Protein AF-A0A7J4J530-F1 (afdb_monomer_lite)

Secondary structure (DSSP, 8-state):
-HHHHHHHHHHHHHHHHHHTT---EEEEEEEEEEE--HHHHHHHHHTHHHHHHTT-EEEEEETTEEEEEEEEGGGTTS-HHHHHHHHHHHHHT-SS-GGGGHHHHHHHHHHHHSPPTT----HHHHHHHHHHHHTSSSTTB-TTS-BS-----HHHHHHHTT--

Structure (mmCIF, N/CA/C/O backbone):
data_AF-A0A7J4J530-F1
#
_entry.id   AF-A0A7J4J530-F1
#
loop_
_atom_site.group_PDB
_atom_site.id
_atom_site.type_symbol
_atom_site.label_atom_id
_atom_site.label_alt_id
_atom_site.label_comp_id
_atom_site.label_asym_id
_atom_site.label_entity_id
_atom_site.label_seq_id
_atom_site.pdbx_PDB_ins_code
_atom_site.Cartn_x
_atom_site.Cartn_y
_atom_site.Cartn_z
_atom_site.occupancy
_atom_site.B_iso_or_equiv
_atom_site.auth_seq_id
_atom_site.auth_comp_id
_atom_site.auth_asym_id
_atom_site.auth_atom_id
_atom_site.pdbx_PDB_model_num
ATOM 1 N N . ASP A 1 1 ? -14.102 6.256 10.768 1.00 94.00 1 ASP A N 1
ATOM 2 C CA . ASP A 1 1 ? -13.909 6.380 9.315 1.00 94.00 1 ASP A CA 1
ATOM 3 C C . ASP A 1 1 ? -13.431 5.025 8.814 1.00 94.00 1 ASP A C 1
ATOM 5 O O . ASP A 1 1 ? -12.362 4.588 9.223 1.00 94.00 1 ASP A O 1
ATOM 9 N N . GLN A 1 2 ? -14.253 4.319 8.029 1.00 94.69 2 GLN A N 1
ATOM 10 C CA . GLN A 1 2 ? -13.937 2.951 7.593 1.00 94.69 2 GLN A CA 1
ATOM 11 C C . GLN A 1 2 ? -12.707 2.895 6.680 1.00 94.69 2 GLN A C 1
ATOM 13 O O . GLN A 1 2 ? -11.919 1.958 6.772 1.00 94.69 2 GLN A O 1
ATOM 18 N N . HIS A 1 3 ? -12.526 3.914 5.837 1.00 95.56 3 HIS A N 1
ATOM 19 C CA . HIS A 1 3 ? -11.409 3.989 4.910 1.00 95.56 3 HIS A CA 1
ATOM 20 C C . HIS A 1 3 ? -10.121 4.247 5.687 1.00 95.56 3 HIS A C 1
ATOM 22 O O . HIS A 1 3 ? -9.192 3.456 5.592 1.00 95.56 3 HIS A O 1
ATOM 28 N N . ALA A 1 4 ? -10.094 5.276 6.540 1.00 96.25 4 ALA A N 1
ATOM 29 C CA . ALA A 1 4 ? -8.918 5.603 7.349 1.00 96.25 4 ALA A CA 1
ATOM 30 C C . ALA A 1 4 ? -8.520 4.459 8.305 1.00 96.25 4 ALA A C 1
ATOM 32 O O . ALA A 1 4 ? -7.332 4.197 8.499 1.00 96.25 4 ALA A O 1
ATOM 33 N N . ALA A 1 5 ? -9.505 3.764 8.888 1.00 96.69 5 ALA A N 1
ATOM 34 C CA . ALA A 1 5 ? -9.284 2.583 9.721 1.00 96.69 5 ALA A CA 1
ATOM 35 C C . ALA A 1 5 ? -8.631 1.439 8.933 1.00 96.69 5 ALA A C 1
ATOM 37 O O . ALA A 1 5 ? -7.598 0.913 9.346 1.00 96.69 5 ALA A O 1
ATOM 38 N N . HIS A 1 6 ? -9.205 1.080 7.783 1.00 96.50 6 HIS A N 1
ATOM 39 C CA . HIS A 1 6 ? -8.674 -0.003 6.961 1.00 96.50 6 HIS A CA 1
ATOM 40 C C . HIS A 1 6 ? -7.299 0.354 6.377 1.00 96.50 6 HIS A C 1
ATOM 42 O O . HIS A 1 6 ? -6.387 -0.465 6.389 1.00 96.50 6 HIS A O 1
ATOM 48 N N . GLU A 1 7 ? -7.101 1.606 5.972 1.00 96.06 7 GLU A N 1
ATOM 49 C CA . GLU A 1 7 ? -5.817 2.134 5.512 1.00 96.06 7 GLU A CA 1
ATOM 50 C C . GLU A 1 7 ? -4.708 1.950 6.565 1.00 96.06 7 GLU A C 1
ATOM 52 O O . GLU A 1 7 ? -3.624 1.466 6.242 1.00 96.06 7 GLU A O 1
ATOM 57 N N . ARG A 1 8 ? -4.977 2.264 7.842 1.00 97.50 8 ARG A N 1
ATOM 58 C CA . ARG A 1 8 ? -4.028 2.021 8.943 1.00 97.50 8 ARG A CA 1
ATOM 59 C C . ARG A 1 8 ? -3.703 0.535 9.101 1.00 97.50 8 ARG A C 1
ATOM 61 O O . ARG A 1 8 ? -2.530 0.187 9.253 1.00 97.50 8 ARG A O 1
ATOM 68 N N . VAL A 1 9 ? -4.717 -0.330 9.059 1.00 97.19 9 VAL A N 1
ATOM 69 C CA . VAL A 1 9 ? -4.541 -1.788 9.161 1.00 97.19 9 VAL A CA 1
ATOM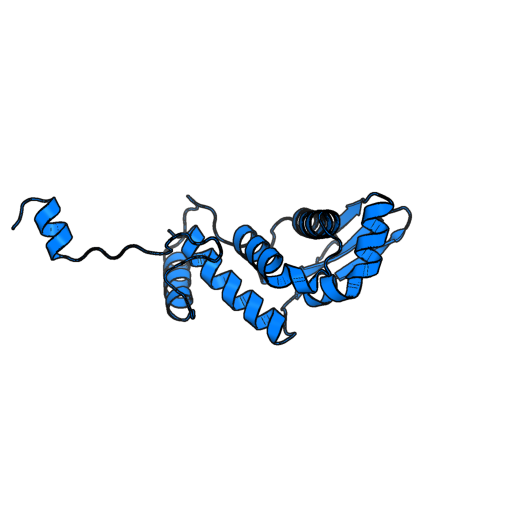 70 C C . VAL A 1 9 ? -3.595 -2.302 8.079 1.00 97.19 9 VAL A C 1
ATOM 72 O O . VAL A 1 9 ? -2.613 -2.978 8.402 1.00 97.19 9 VAL A O 1
ATOM 75 N N . LEU A 1 10 ? -3.863 -1.937 6.824 1.00 96.00 10 LEU A N 1
ATOM 76 C CA . LEU A 1 10 ? -3.097 -2.386 5.665 1.00 96.00 10 LEU A CA 1
ATOM 77 C C . LEU A 1 10 ? -1.689 -1.790 5.644 1.00 96.00 10 LEU A C 1
ATOM 79 O O . LEU A 1 10 ? -0.736 -2.496 5.327 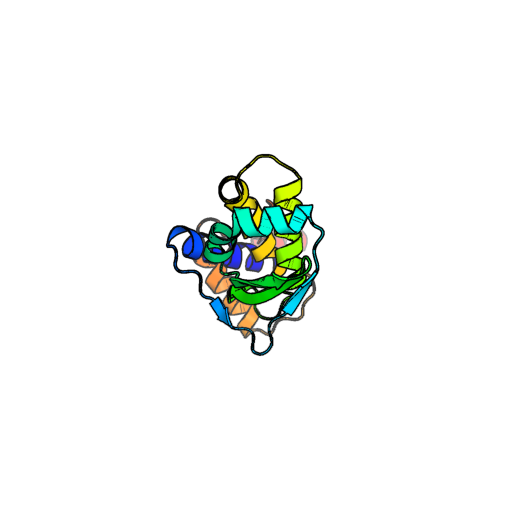1.00 96.00 10 LEU A O 1
ATOM 83 N N . TYR A 1 11 ? -1.532 -0.523 6.032 1.00 96.81 11 TYR A N 1
ATOM 84 C CA . TYR A 1 11 ? -0.225 0.126 6.122 1.00 96.81 11 TYR A CA 1
ATOM 85 C C . TYR A 1 11 ? 0.706 -0.601 7.085 1.00 96.81 11 TYR A C 1
ATOM 87 O O . TYR A 1 11 ? 1.831 -0.928 6.719 1.00 96.81 11 TYR A O 1
ATOM 95 N N . GLU A 1 12 ? 0.254 -0.868 8.314 1.00 96.88 12 GLU A N 1
ATOM 96 C CA . GLU A 1 12 ? 1.107 -1.527 9.303 1.00 96.88 12 GLU A CA 1
ATOM 97 C C . GLU A 1 12 ? 1.417 -2.972 8.914 1.00 96.88 12 GLU A C 1
ATOM 99 O O . GLU A 1 12 ? 2.559 -3.404 9.067 1.00 96.88 12 GLU A O 1
ATOM 104 N N . GLN A 1 13 ? 0.439 -3.689 8.351 1.00 95.25 13 GLN A N 1
ATOM 105 C CA . GLN A 1 13 ? 0.654 -5.034 7.819 1.00 95.25 13 GLN A CA 1
ATOM 106 C C . GLN A 1 13 ? 1.703 -5.029 6.703 1.00 95.25 13 GLN A C 1
ATOM 108 O O . GLN A 1 13 ? 2.634 -5.833 6.714 1.00 95.25 13 GLN A O 1
ATOM 113 N N . PHE A 1 14 ? 1.585 -4.108 5.748 1.00 94.69 14 PHE A N 1
ATOM 114 C CA . PHE A 1 14 ? 2.499 -4.046 4.617 1.00 94.69 14 PHE A CA 1
ATOM 115 C C . PHE A 1 14 ? 3.896 -3.575 5.027 1.00 94.69 14 PHE A C 1
ATOM 117 O O . PHE A 1 14 ? 4.896 -4.122 4.565 1.00 94.69 14 PHE A O 1
ATOM 124 N N . LEU A 1 15 ? 3.983 -2.620 5.955 1.00 94.94 15 LEU A N 1
ATOM 125 C CA . LEU A 1 15 ? 5.248 -2.181 6.533 1.00 94.94 15 LEU A CA 1
ATOM 126 C C . LEU A 1 15 ? 5.956 -3.329 7.259 1.00 94.94 15 LEU A C 1
ATOM 128 O O . LEU A 1 15 ? 7.158 -3.509 7.080 1.00 94.94 15 LEU A O 1
ATOM 132 N N . GLU A 1 16 ? 5.235 -4.130 8.042 1.00 94.94 16 GLU A N 1
ATOM 133 C CA . GLU A 1 16 ? 5.798 -5.309 8.702 1.00 94.94 16 GLU A CA 1
ATOM 134 C C . GLU A 1 16 ? 6.304 -6.344 7.688 1.00 94.94 16 GLU A C 1
ATOM 136 O O . GLU A 1 16 ? 7.445 -6.807 7.793 1.00 94.94 16 GLU A O 1
ATOM 141 N N . GLN A 1 17 ? 5.505 -6.667 6.668 1.00 94.81 17 GLN A N 1
ATOM 142 C CA . GLN A 1 17 ? 5.910 -7.588 5.604 1.00 94.81 17 GLN A CA 1
ATOM 143 C C . GLN A 1 17 ? 7.148 -7.086 4.845 1.00 94.81 17 GLN A C 1
ATOM 145 O O . GLN A 1 17 ? 8.074 -7.860 4.595 1.00 94.81 17 GLN A O 1
ATOM 150 N N . TYR A 1 18 ? 7.210 -5.790 4.529 1.00 93.75 18 TYR A N 1
ATOM 151 C CA . TYR A 1 18 ? 8.362 -5.171 3.873 1.00 93.75 18 TYR A CA 1
ATOM 152 C C . TYR A 1 18 ? 9.617 -5.236 4.753 1.00 93.75 18 TYR A C 1
ATOM 154 O O . TYR A 1 18 ? 10.673 -5.683 4.306 1.00 93.75 18 TYR A O 1
ATOM 162 N N . MET A 1 19 ? 9.509 -4.851 6.029 1.00 93.06 19 MET A N 1
ATOM 163 C CA . MET A 1 19 ? 10.640 -4.844 6.965 1.00 93.06 19 MET A CA 1
ATOM 164 C C . MET A 1 19 ? 11.168 -6.251 7.265 1.00 93.06 19 MET A C 1
ATOM 166 O O . MET A 1 19 ? 12.360 -6.417 7.514 1.00 93.06 19 MET A O 1
ATOM 170 N N . THR A 1 20 ? 10.302 -7.265 7.219 1.00 94.69 20 THR A N 1
ATOM 171 C CA . THR A 1 20 ? 10.676 -8.675 7.409 1.00 94.69 20 THR A CA 1
ATOM 172 C C . THR A 1 20 ? 11.055 -9.388 6.110 1.00 94.69 20 THR A C 1
ATOM 174 O O . THR A 1 20 ? 11.430 -10.558 6.164 1.00 94.69 20 THR A O 1
ATOM 177 N N . GLN A 1 21 ? 10.992 -8.702 4.959 1.00 92.00 21 GLN A N 1
ATOM 178 C CA . GLN A 1 21 ? 11.224 -9.263 3.620 1.00 92.00 21 GLN A CA 1
ATOM 179 C C . GLN A 1 21 ? 10.330 -10.477 3.309 1.00 92.00 21 GLN A C 1
ATOM 181 O O . GLN A 1 21 ? 10.747 -11.432 2.655 1.00 92.00 21 GLN A O 1
ATOM 186 N N . ARG A 1 22 ? 9.086 -10.449 3.796 1.00 94.00 22 ARG A N 1
ATOM 187 C CA . ARG A 1 22 ? 8.079 -11.512 3.646 1.00 94.00 22 ARG A CA 1
ATOM 188 C C . ARG A 1 22 ? 6.789 -10.965 3.048 1.00 94.00 22 ARG A C 1
ATOM 190 O O . ARG A 1 22 ? 5.701 -11.258 3.535 1.00 94.00 22 ARG A O 1
ATOM 197 N N . ILE A 1 23 ? 6.914 -10.142 2.009 1.00 94.00 23 ILE A N 1
ATOM 198 C CA . ILE A 1 23 ? 5.746 -9.683 1.260 1.00 94.00 23 ILE A CA 1
ATOM 199 C C . ILE A 1 23 ? 5.101 -10.872 0.571 1.00 94.00 23 ILE A C 1
ATOM 201 O O . ILE A 1 23 ? 5.731 -11.583 -0.213 1.00 94.00 23 ILE A O 1
ATOM 205 N N . GLU A 1 24 ? 3.827 -11.072 0.875 1.00 94.25 24 GLU A N 1
ATOM 206 C CA . GLU A 1 24 ? 3.010 -12.056 0.190 1.00 94.25 24 GLU A CA 1
ATOM 207 C C . GLU A 1 24 ? 2.678 -11.534 -1.202 1.00 94.25 24 GLU A C 1
ATOM 209 O O . GLU A 1 24 ? 2.253 -10.389 -1.373 1.00 94.25 24 GLU A O 1
ATOM 214 N N . VAL A 1 25 ? 2.877 -12.377 -2.211 1.00 94.88 25 VAL A N 1
ATOM 215 C CA . VAL A 1 25 ? 2.682 -12.008 -3.613 1.00 94.88 25 VAL A CA 1
ATOM 216 C C . VAL A 1 25 ? 1.609 -12.871 -4.253 1.00 94.88 25 VAL A C 1
ATOM 218 O O . VAL A 1 25 ? 1.550 -14.083 -4.051 1.00 94.88 25 VAL A O 1
ATOM 221 N N . GLN A 1 26 ? 0.786 -12.244 -5.082 1.00 93.12 26 GLN A N 1
ATOM 222 C CA . GLN A 1 26 ? -0.143 -12.906 -5.977 1.00 93.12 26 GLN A CA 1
ATOM 223 C C . GLN A 1 26 ? 0.444 -12.914 -7.389 1.00 93.12 26 GLN A C 1
ATOM 225 O O . GLN A 1 26 ? 0.705 -11.861 -7.974 1.00 93.12 26 GLN A O 1
ATOM 230 N N . GLN A 1 27 ? 0.628 -14.106 -7.957 1.00 93.81 27 GLN A N 1
ATOM 231 C CA . GLN A 1 27 ? 0.934 -14.244 -9.380 1.00 93.81 27 GLN A CA 1
ATOM 232 C C . GLN A 1 27 ? -0.311 -13.933 -10.213 1.00 93.81 27 GLN A C 1
ATOM 234 O O . GLN A 1 27 ? -1.414 -14.385 -9.902 1.00 93.81 27 GLN A O 1
ATOM 239 N N . LEU A 1 28 ? -0.133 -13.155 -11.277 1.00 91.88 28 LEU A N 1
ATOM 240 C CA . LEU A 1 28 ? -1.215 -12.826 -12.194 1.00 91.88 28 LEU A CA 1
ATOM 241 C C . LEU A 1 28 ? -1.414 -13.983 -13.177 1.00 91.88 28 LEU A C 1
ATOM 243 O O . LEU A 1 28 ? -0.456 -14.452 -13.789 1.00 91.88 28 LEU A O 1
ATOM 247 N N . LEU A 1 29 ? -2.667 -14.422 -13.349 1.00 91.50 29 LEU A N 1
ATOM 248 C CA . LEU A 1 29 ? -3.024 -15.446 -14.343 1.00 91.50 29 LEU A CA 1
ATOM 249 C C . LEU A 1 29 ? -2.630 -15.004 -15.756 1.00 91.50 29 LEU A C 1
ATOM 251 O O . LEU A 1 29 ? -2.070 -15.777 -16.529 1.00 91.50 29 LEU A O 1
ATOM 255 N N . GLN A 1 30 ? -2.898 -13.737 -16.060 1.00 90.88 30 GLN A N 1
ATOM 256 C CA . GLN A 1 30 ? -2.422 -13.048 -17.244 1.00 90.88 30 GLN A CA 1
ATOM 257 C C . GLN A 1 30 ? -1.605 -11.851 -16.773 1.00 90.88 30 GLN A C 1
ATOM 259 O O . GLN A 1 30 ? -2.111 -11.010 -16.035 1.00 90.88 30 GLN A O 1
ATOM 264 N N . GLY A 1 31 ? -0.334 -11.803 -17.168 1.00 91.19 31 GLY A N 1
ATOM 265 C CA . GLY A 1 31 ? 0.515 -10.665 -16.840 1.00 91.19 31 GLY A CA 1
ATOM 266 C C . GLY A 1 31 ? -0.005 -9.387 -17.493 1.00 91.19 31 GLY A C 1
ATOM 267 O O . GLY A 1 31 ? -0.508 -9.424 -18.618 1.00 91.19 31 GLY A O 1
ATOM 268 N N . GLU A 1 32 ? 0.131 -8.265 -16.798 1.00 91.81 32 GLU A N 1
ATOM 269 C CA . GLU A 1 32 ? -0.305 -6.969 -17.311 1.00 91.81 32 GLU A CA 1
ATOM 270 C C . GLU A 1 32 ? 0.827 -6.275 -18.062 1.00 91.81 32 GLU A C 1
ATOM 272 O O . GLU A 1 32 ? 1.949 -6.172 -17.566 1.00 91.81 32 GLU A O 1
ATOM 277 N N . VAL A 1 33 ? 0.530 -5.808 -19.274 1.00 93.62 33 VAL A N 1
ATOM 278 C CA . VAL A 1 33 ? 1.498 -5.121 -20.134 1.00 93.62 33 VAL A CA 1
ATOM 279 C C . VAL A 1 33 ? 1.683 -3.688 -19.647 1.00 93.62 33 VAL A C 1
ATOM 281 O O . VAL A 1 33 ? 0.713 -2.963 -19.472 1.00 93.62 33 VAL A O 1
ATOM 284 N N . LEU A 1 34 ? 2.922 -3.271 -19.437 1.00 93.56 34 LEU A N 1
ATOM 285 C CA . LEU A 1 34 ? 3.296 -1.930 -19.012 1.00 93.56 34 LEU A CA 1
ATOM 286 C C . LEU A 1 34 ? 4.097 -1.270 -20.134 1.00 93.56 34 LEU A C 1
ATOM 288 O O . LEU A 1 34 ? 5.258 -1.614 -20.356 1.00 93.56 34 LEU A O 1
ATOM 292 N N . GLU A 1 35 ? 3.487 -0.324 -20.836 1.00 94.25 35 GLU A N 1
ATOM 293 C CA . GLU A 1 35 ? 4.187 0.518 -21.807 1.00 94.25 35 GLU A CA 1
ATOM 294 C C . GLU A 1 35 ? 4.820 1.707 -21.094 1.00 94.25 35 GLU A C 1
ATOM 296 O O . GLU A 1 35 ? 4.203 2.326 -20.228 1.00 94.25 35 GLU A O 1
ATOM 301 N N . CYS A 1 36 ? 6.059 2.035 -21.428 1.00 93.50 36 CYS A N 1
ATOM 302 C CA . CYS A 1 36 ? 6.779 3.107 -20.762 1.00 93.50 36 CYS A CA 1
ATOM 303 C C . CYS A 1 36 ? 7.609 3.921 -21.755 1.00 93.50 36 CYS A C 1
ATOM 305 O O . CYS A 1 36 ? 7.893 3.510 -22.880 1.00 93.50 36 CYS A O 1
ATOM 307 N N . THR A 1 37 ? 7.996 5.120 -21.349 1.00 94.31 37 THR A N 1
ATOM 308 C CA . THR A 1 37 ? 8.967 5.929 -22.089 1.00 94.31 37 THR A CA 1
ATOM 309 C C . THR A 1 37 ? 10.387 5.364 -21.913 1.00 94.31 37 THR A C 1
ATOM 311 O O . THR A 1 37 ? 10.650 4.646 -20.944 1.00 94.31 37 THR A O 1
ATOM 314 N N . PRO A 1 38 ? 11.358 5.714 -22.779 1.00 92.94 38 PRO A N 1
ATOM 315 C CA . PRO A 1 38 ? 12.751 5.290 -22.600 1.00 92.94 38 PRO A CA 1
ATOM 316 C C . PRO A 1 38 ? 13.337 5.660 -21.227 1.00 92.94 38 PRO A C 1
ATOM 318 O O . PRO A 1 38 ? 14.100 4.890 -20.647 1.00 92.94 38 PRO A O 1
ATOM 321 N N . THR A 1 39 ? 12.950 6.817 -20.681 1.00 91.50 39 THR A N 1
ATOM 322 C CA . THR A 1 39 ? 13.366 7.264 -19.344 1.00 91.50 39 THR A CA 1
ATOM 323 C C . THR A 1 39 ? 12.784 6.377 -18.246 1.00 91.50 39 THR A C 1
ATOM 325 O O . THR A 1 39 ? 13.500 5.957 -17.343 1.00 91.50 39 THR A O 1
ATOM 328 N N . GLU A 1 40 ? 11.498 6.046 -18.331 1.00 92.31 40 GLU A N 1
ATOM 329 C CA . GLU A 1 40 ? 10.832 5.171 -17.361 1.00 92.31 40 GLU A CA 1
ATOM 330 C C . GLU A 1 40 ? 11.374 3.744 -17.427 1.00 92.31 40 GLU A C 1
ATOM 332 O O . GLU A 1 40 ? 11.592 3.129 -16.387 1.00 92.31 40 GLU A O 1
ATOM 337 N N . ARG A 1 41 ? 11.706 3.249 -18.627 1.00 93.19 41 ARG A N 1
ATOM 338 C CA . ARG A 1 41 ? 12.403 1.970 -18.796 1.00 93.19 41 ARG A CA 1
ATOM 339 C C . ARG A 1 41 ? 13.704 1.928 -17.999 1.00 93.19 41 ARG A C 1
ATOM 341 O O . ARG A 1 41 ? 13.971 0.930 -17.333 1.00 93.19 41 ARG A O 1
ATOM 348 N N . MET A 1 42 ? 14.515 2.984 -18.068 1.00 91.50 42 MET A N 1
ATOM 349 C CA . MET A 1 42 ? 15.764 3.052 -17.304 1.00 91.50 42 MET A CA 1
ATOM 350 C C . MET A 1 42 ? 15.502 2.981 -15.797 1.00 91.50 42 MET A C 1
ATOM 352 O O . MET A 1 42 ? 16.163 2.202 -15.117 1.00 91.50 42 MET A O 1
ATOM 356 N N . LEU A 1 43 ? 14.495 3.707 -15.300 1.00 91.25 43 LEU A N 1
ATOM 357 C CA . LEU A 1 43 ? 14.115 3.697 -13.883 1.00 91.25 43 LEU A CA 1
ATOM 358 C C . LEU A 1 43 ? 13.621 2.321 -13.415 1.00 91.25 43 LEU A C 1
ATOM 360 O O . LEU A 1 43 ? 14.009 1.863 -12.342 1.00 91.25 43 LEU A O 1
ATOM 364 N N . ILE A 1 44 ? 12.802 1.635 -14.220 1.00 91.56 44 ILE A N 1
ATOM 365 C CA . ILE A 1 44 ? 12.322 0.280 -13.907 1.00 91.56 44 ILE A CA 1
ATOM 366 C C . ILE A 1 44 ? 13.499 -0.693 -13.809 1.00 91.56 44 ILE A C 1
ATOM 368 O O . ILE A 1 44 ? 13.550 -1.503 -12.886 1.00 91.56 44 ILE A O 1
ATOM 372 N N . ILE A 1 45 ? 14.455 -0.617 -14.741 1.00 92.06 45 ILE A N 1
ATOM 373 C CA . ILE A 1 45 ? 15.639 -1.487 -14.737 1.00 92.06 45 ILE A CA 1
ATOM 374 C C . ILE A 1 45 ? 16.519 -1.193 -13.520 1.00 92.06 45 ILE A C 1
ATOM 376 O O . ILE A 1 45 ? 16.922 -2.126 -12.827 1.00 92.06 45 ILE A O 1
ATOM 380 N N . GLU A 1 46 ? 16.786 0.083 -13.237 1.00 91.12 46 GLU A N 1
ATOM 381 C CA . GLU A 1 46 ? 17.606 0.519 -12.101 1.00 91.12 46 GLU A CA 1
ATOM 382 C C . GLU A 1 46 ? 17.008 0.084 -10.756 1.00 91.12 46 GLU A C 1
ATOM 384 O O . GLU A 1 46 ? 17.728 -0.357 -9.858 1.00 91.12 46 GLU A O 1
ATOM 389 N N . HIS A 1 47 ? 15.682 0.148 -10.622 1.00 91.06 47 HIS A N 1
ATOM 390 C CA . HIS A 1 47 ? 14.976 -0.153 -9.378 1.00 91.06 47 HIS A CA 1
ATOM 391 C C . HIS A 1 47 ? 14.277 -1.514 -9.364 1.00 91.06 47 HIS A C 1
ATOM 393 O O . HIS A 1 47 ? 13.487 -1.778 -8.456 1.00 91.06 47 HIS A O 1
ATOM 399 N N . LYS A 1 48 ? 14.604 -2.419 -10.295 1.00 91.38 48 LYS A N 1
ATOM 400 C CA . LYS A 1 48 ? 13.966 -3.741 -10.406 1.00 91.38 48 LYS A CA 1
ATOM 401 C C . LYS A 1 48 ? 13.970 -4.514 -9.086 1.00 91.38 48 LYS A C 1
ATOM 403 O O . LYS A 1 48 ? 12.933 -5.007 -8.663 1.00 91.38 48 LYS A O 1
ATOM 408 N N . MET A 1 49 ? 15.115 -4.573 -8.404 1.00 90.50 49 MET A N 1
ATOM 409 C CA . MET A 1 49 ? 15.222 -5.269 -7.114 1.00 90.50 49 MET A CA 1
ATOM 410 C C . MET A 1 49 ? 14.343 -4.637 -6.031 1.00 90.50 49 MET A C 1
ATOM 412 O O . MET A 1 49 ? 13.814 -5.335 -5.175 1.00 90.50 49 MET A O 1
ATOM 416 N N . ALA A 1 50 ? 14.187 -3.315 -6.053 1.00 90.31 50 ALA A N 1
ATOM 417 C CA . ALA A 1 50 ? 13.382 -2.607 -5.068 1.00 90.31 50 ALA A CA 1
ATOM 418 C C . ALA A 1 50 ? 11.874 -2.778 -5.351 1.00 90.31 50 ALA A C 1
ATOM 420 O O . ALA A 1 50 ? 11.092 -2.920 -4.416 1.00 90.31 50 ALA A O 1
ATOM 421 N N . LEU A 1 51 ? 11.474 -2.866 -6.626 1.00 92.31 51 LEU A N 1
ATOM 422 C CA . LEU A 1 51 ? 10.128 -3.292 -7.027 1.00 92.31 51 LEU A CA 1
ATOM 423 C C . LEU A 1 51 ? 9.837 -4.733 -6.581 1.00 92.31 51 LEU A C 1
ATOM 425 O O . LEU A 1 51 ? 8.777 -4.991 -6.014 1.00 92.31 51 LEU A O 1
ATOM 429 N N . GLU A 1 52 ? 10.793 -5.652 -6.751 1.00 92.88 52 GLU A N 1
ATOM 430 C CA . GLU A 1 52 ? 10.667 -7.039 -6.281 1.00 92.88 52 GLU A CA 1
ATOM 431 C C . GLU A 1 52 ? 10.550 -7.117 -4.751 1.00 92.88 52 GLU A C 1
ATOM 433 O O . GLU A 1 52 ? 9.717 -7.863 -4.241 1.00 92.88 52 GLU A O 1
ATOM 438 N N . GLN A 1 53 ? 11.310 -6.299 -4.012 1.00 91.81 53 GLN A N 1
ATOM 439 C CA . GLN A 1 53 ? 11.184 -6.165 -2.552 1.00 91.81 53 GLN A CA 1
ATOM 440 C C . GLN A 1 53 ? 9.832 -5.612 -2.111 1.00 91.81 53 GLN A C 1
ATOM 442 O O . GLN A 1 53 ? 9.423 -5.879 -0.988 1.00 91.81 53 GLN A O 1
ATOM 447 N N . LEU A 1 54 ? 9.154 -4.855 -2.975 1.00 92.38 54 LEU A N 1
ATOM 448 C CA . LEU A 1 54 ? 7.782 -4.396 -2.784 1.00 92.38 54 LEU A CA 1
ATOM 449 C C . LEU A 1 54 ? 6.751 -5.405 -3.298 1.00 92.38 54 LEU A C 1
ATOM 451 O O . LEU A 1 54 ? 5.577 -5.081 -3.258 1.00 92.38 54 LEU A O 1
ATOM 455 N N . GLY A 1 55 ? 7.154 -6.587 -3.778 1.00 92.94 55 GLY A N 1
ATOM 456 C CA . GLY A 1 55 ? 6.281 -7.660 -4.270 1.00 92.94 55 GLY A CA 1
ATOM 457 C C . GLY A 1 55 ? 5.855 -7.549 -5.741 1.00 92.94 55 GLY A C 1
ATOM 458 O O . GLY A 1 55 ? 5.059 -8.367 -6.214 1.00 92.94 55 GLY A O 1
ATOM 459 N N . PHE A 1 56 ? 6.388 -6.578 -6.488 1.00 93.62 56 PHE A N 1
ATOM 460 C CA . PHE A 1 56 ? 6.143 -6.431 -7.923 1.00 93.62 56 PHE A CA 1
ATOM 461 C C . PHE A 1 56 ? 7.209 -7.155 -8.735 1.00 93.62 56 PHE A C 1
ATOM 463 O O . PHE A 1 56 ? 8.377 -6.766 -8.741 1.00 93.62 56 PHE A O 1
ATOM 470 N N . ARG A 1 57 ? 6.802 -8.173 -9.495 1.00 94.69 57 ARG A N 1
ATOM 471 C CA . ARG A 1 57 ? 7.689 -8.812 -10.471 1.00 94.69 57 ARG A CA 1
ATOM 472 C C . ARG A 1 57 ? 7.417 -8.246 -11.851 1.00 94.69 57 ARG A C 1
ATOM 474 O O . ARG A 1 57 ? 6.341 -8.466 -12.400 1.00 94.69 57 ARG A O 1
ATOM 481 N N . VAL A 1 58 ? 8.403 -7.552 -12.405 1.00 94.81 58 VAL A N 1
ATOM 482 C CA . VAL A 1 58 ? 8.316 -6.890 -13.710 1.00 94.81 58 VAL A CA 1
ATOM 483 C C . VAL A 1 58 ? 9.381 -7.480 -14.640 1.00 94.81 58 VAL A C 1
ATOM 485 O O . VAL A 1 58 ? 10.570 -7.503 -14.308 1.00 94.81 58 VAL A O 1
ATOM 488 N N . GLU A 1 59 ? 8.958 -8.004 -15.788 1.00 95.12 59 GLU A N 1
ATOM 489 C CA . GLU A 1 59 ? 9.819 -8.660 -16.783 1.00 95.12 59 GLU A CA 1
ATOM 490 C C . GLU A 1 59 ? 9.918 -7.817 -18.057 1.00 95.12 59 GLU A C 1
ATOM 492 O O . GLU A 1 59 ? 8.907 -7.315 -18.537 1.00 95.12 59 GLU A O 1
ATOM 497 N N . ASP A 1 60 ? 11.129 -7.641 -18.595 1.00 94.38 60 ASP A N 1
ATOM 498 C CA . ASP A 1 60 ? 11.354 -6.888 -19.838 1.00 94.38 60 ASP A CA 1
ATOM 499 C C . ASP A 1 60 ? 10.757 -7.655 -21.027 1.00 94.38 60 ASP A C 1
ATOM 501 O O . ASP A 1 60 ? 10.997 -8.855 -21.184 1.00 94.38 60 ASP A O 1
ATOM 505 N N . PHE A 1 6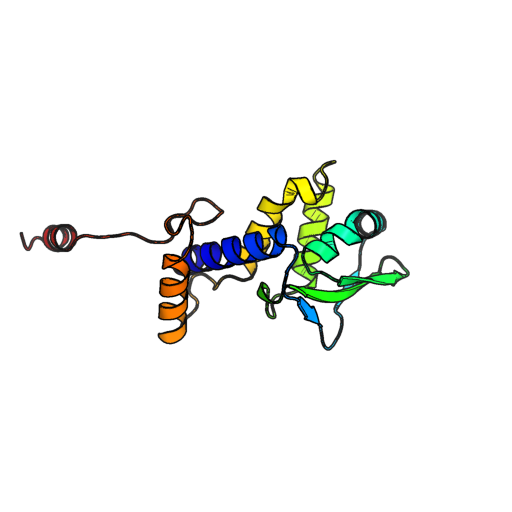1 ? 9.977 -6.959 -21.851 1.00 93.62 61 PHE A N 1
ATOM 506 C CA . PHE A 1 61 ? 9.337 -7.488 -23.055 1.00 93.62 61 PHE A CA 1
ATOM 507 C C . PHE A 1 61 ? 9.832 -6.791 -24.338 1.00 93.62 61 PHE A C 1
ATOM 509 O O . PHE A 1 61 ? 9.314 -7.029 -25.427 1.00 93.62 61 PHE A O 1
ATOM 516 N N . GLY A 1 62 ? 10.877 -5.966 -24.232 1.00 90.31 62 GLY A N 1
ATOM 517 C CA . GLY A 1 62 ? 11.453 -5.199 -25.332 1.00 90.31 62 GLY A CA 1
ATOM 518 C C . GLY A 1 62 ? 10.664 -3.929 -25.658 1.00 90.31 62 GLY A C 1
ATOM 519 O O . GLY A 1 62 ? 9.586 -3.698 -25.136 1.00 90.31 62 GLY A O 1
ATOM 520 N N . GLN A 1 63 ? 11.230 -3.069 -26.512 1.00 89.44 63 GLN A N 1
ATOM 521 C CA . GLN A 1 63 ? 10.565 -1.868 -27.060 1.00 89.44 63 GLN A CA 1
ATOM 522 C C . GLN A 1 63 ? 9.920 -0.917 -26.024 1.00 89.44 63 GLN A C 1
ATOM 524 O O . GLN A 1 63 ? 8.882 -0.319 -26.282 1.00 89.44 63 GLN A O 1
ATOM 529 N N . ASN A 1 64 ? 10.561 -0.723 -24.866 1.00 92.56 64 ASN A N 1
ATOM 530 C CA . ASN A 1 64 ? 9.996 0.038 -23.738 1.00 92.56 64 ASN A CA 1
ATOM 531 C C . ASN A 1 64 ? 8.679 -0.546 -23.204 1.00 92.56 64 ASN A C 1
ATOM 533 O O . ASN A 1 64 ? 7.797 0.171 -22.736 1.00 92.56 64 ASN A O 1
ATOM 537 N N . THR A 1 65 ? 8.575 -1.867 -23.229 1.00 95.44 65 THR A N 1
ATOM 538 C CA . THR A 1 65 ? 7.451 -2.612 -22.687 1.00 95.44 65 THR A CA 1
ATOM 539 C C . THR A 1 65 ? 7.950 -3.588 -21.633 1.00 95.44 65 THR A C 1
ATOM 541 O O . THR A 1 65 ? 8.973 -4.253 -21.801 1.00 95.44 65 THR A O 1
ATOM 544 N N . PHE A 1 66 ? 7.200 -3.694 -20.545 1.00 95.69 66 PHE A N 1
ATOM 545 C CA . PHE A 1 66 ? 7.383 -4.709 -19.520 1.00 95.69 66 PHE A CA 1
ATOM 546 C C . PHE A 1 66 ? 6.094 -5.497 -19.310 1.00 95.69 66 PHE A C 1
ATOM 548 O O . PHE A 1 66 ? 5.013 -5.068 -19.703 1.00 95.69 66 PHE A O 1
ATOM 555 N N . VAL A 1 67 ? 6.197 -6.647 -18.653 1.00 95.25 67 VAL A N 1
ATOM 556 C CA . VAL A 1 67 ? 5.052 -7.428 -18.188 1.00 95.25 67 VAL A CA 1
ATOM 557 C C . VAL A 1 67 ? 5.125 -7.565 -16.674 1.00 95.25 67 VAL A C 1
ATOM 559 O O . VAL A 1 67 ? 6.092 -8.105 -16.135 1.00 95.25 67 VAL A O 1
ATOM 562 N N . VAL A 1 68 ? 4.085 -7.109 -15.981 1.00 94.69 68 VAL A N 1
ATOM 563 C CA . VAL A 1 68 ? 3.894 -7.352 -14.550 1.00 94.69 68 VAL A CA 1
ATOM 564 C C . VAL A 1 68 ? 3.398 -8.788 -14.380 1.00 94.69 68 VAL A C 1
ATOM 566 O O . VAL A 1 68 ? 2.345 -9.152 -14.896 1.00 94.69 68 VAL A O 1
ATOM 569 N N . LYS A 1 69 ? 4.169 -9.630 -13.691 1.00 94.50 69 LYS A N 1
ATOM 570 C CA . LYS A 1 69 ? 3.864 -11.052 -13.447 1.00 94.50 69 LYS A CA 1
ATOM 571 C C . LYS A 1 69 ? 3.275 -11.316 -12.069 1.00 94.50 69 LYS A C 1
ATOM 573 O O . LYS A 1 69 ? 2.562 -12.302 -11.891 1.00 94.50 69 LYS A O 1
ATOM 578 N N . SER A 1 70 ? 3.586 -10.472 -11.095 1.00 93.81 70 SER A N 1
ATOM 579 C CA . SER A 1 70 ? 3.032 -10.569 -9.748 1.00 93.81 70 SER A CA 1
ATOM 580 C C . SER A 1 70 ? 2.908 -9.202 -9.104 1.00 93.81 70 SER A C 1
ATOM 582 O O . SER A 1 70 ? 3.645 -8.274 -9.446 1.00 93.81 70 SER A O 1
ATOM 584 N N . VAL A 1 71 ? 1.999 -9.127 -8.141 1.00 93.75 71 VAL A N 1
ATOM 585 C CA . VAL A 1 71 ? 1.768 -7.972 -7.275 1.00 93.75 71 VAL A CA 1
ATOM 586 C C . VAL A 1 71 ? 1.712 -8.419 -5.818 1.00 93.75 71 VAL A C 1
ATOM 588 O O . VAL A 1 71 ? 1.452 -9.595 -5.556 1.00 93.75 71 VAL A O 1
ATOM 591 N N . PRO A 1 72 ? 1.881 -7.506 -4.857 1.00 93.31 72 PRO A N 1
ATOM 592 C CA . PRO A 1 72 ? 1.540 -7.759 -3.462 1.00 93.31 72 PRO A CA 1
ATOM 593 C C . PRO A 1 72 ? 0.108 -8.237 -3.299 1.00 93.31 72 PRO A C 1
ATOM 595 O O . PRO A 1 72 ? -0.819 -7.609 -3.811 1.00 93.31 72 PRO A O 1
ATOM 598 N N . LEU A 1 73 ? -0.077 -9.303 -2.525 1.00 91.44 73 LEU A N 1
ATOM 599 C CA . LEU A 1 73 ? -1.389 -9.880 -2.242 1.00 91.44 73 LEU A CA 1
ATOM 600 C C . LEU A 1 73 ? -2.342 -8.844 -1.630 1.00 91.44 73 LEU A C 1
ATOM 602 O O . LEU A 1 73 ? -3.532 -8.843 -1.930 1.00 91.44 73 LEU A O 1
ATOM 606 N N . ILE A 1 74 ? -1.800 -7.919 -0.834 1.00 88.12 74 ILE A N 1
ATOM 607 C CA . ILE A 1 74 ? -2.571 -6.872 -0.160 1.00 88.12 74 ILE A CA 1
ATOM 608 C C . ILE A 1 74 ? -3.270 -5.906 -1.127 1.00 88.12 74 ILE A C 1
ATOM 610 O O . ILE A 1 74 ? -4.313 -5.362 -0.786 1.00 88.12 74 ILE A O 1
ATOM 614 N N . LEU A 1 75 ? -2.747 -5.711 -2.345 1.00 85.19 75 LEU A N 1
ATOM 615 C CA . LEU A 1 75 ? -3.413 -4.887 -3.364 1.00 85.19 75 LEU A CA 1
ATOM 616 C C . LEU A 1 75 ? -4.654 -5.580 -3.947 1.00 85.19 75 LEU A C 1
ATOM 618 O O . LEU A 1 75 ? -5.478 -4.940 -4.605 1.00 85.19 75 LEU A O 1
ATOM 622 N N . GLY A 1 76 ? -4.800 -6.889 -3.733 1.00 75.50 76 GLY A N 1
ATOM 623 C CA . GLY A 1 76 ? -5.895 -7.681 -4.270 1.00 75.50 76 GLY A CA 1
ATOM 624 C C . GLY A 1 76 ? -5.993 -7.567 -5.793 1.00 75.50 76 GLY A C 1
ATOM 625 O O . GLY A 1 76 ? -5.022 -7.764 -6.519 1.00 75.50 76 GLY A O 1
ATOM 626 N N . ARG A 1 77 ? -7.197 -7.260 -6.292 1.00 65.94 77 ARG A N 1
ATOM 627 C CA . ARG A 1 77 ? -7.483 -7.096 -7.732 1.00 65.94 77 ARG A CA 1
ATOM 628 C C . ARG A 1 77 ? -7.354 -5.647 -8.227 1.00 65.94 77 ARG A C 1
ATOM 630 O O . ARG A 1 77 ? -7.814 -5.341 -9.324 1.00 65.94 77 ARG A O 1
ATOM 637 N N . GLN A 1 78 ? -6.797 -4.741 -7.425 1.00 67.94 78 GLN A N 1
ATOM 638 C CA . GLN A 1 78 ? -6.686 -3.324 -7.780 1.00 67.94 78 GLN A CA 1
ATOM 639 C C . GLN A 1 78 ? -5.571 -3.111 -8.817 1.00 67.94 78 GLN A C 1
ATOM 641 O O . GLN A 1 78 ? -4.457 -3.587 -8.631 1.00 67.94 78 GLN A O 1
ATOM 646 N N . GLN A 1 79 ? -5.897 -2.370 -9.882 1.00 74.19 79 GLN A N 1
ATOM 647 C CA . GLN A 1 79 ? -5.085 -2.030 -11.069 1.00 74.19 79 GLN A CA 1
ATOM 648 C C . GLN A 1 79 ? -3.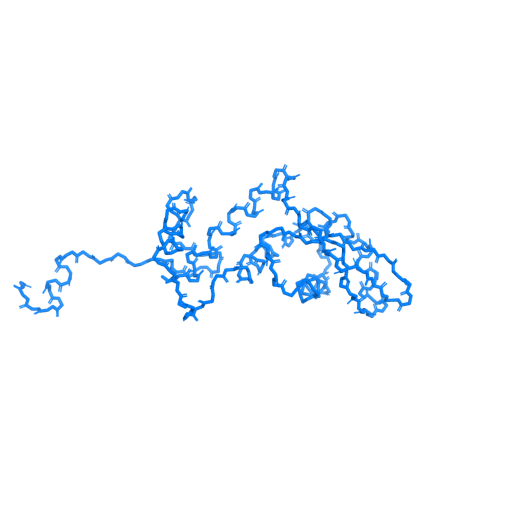545 -2.059 -10.851 1.00 74.19 79 GLN A C 1
ATOM 650 O O . GLN A 1 79 ? -2.966 -1.027 -10.485 1.00 74.19 79 GLN A O 1
ATOM 655 N N . PRO A 1 80 ? -2.875 -3.201 -11.114 1.00 79.50 80 PRO A N 1
ATOM 656 C CA . PRO A 1 80 ? -1.427 -3.386 -10.971 1.00 79.50 80 PRO A CA 1
ATOM 657 C C . PRO A 1 80 ? -0.605 -2.340 -11.717 1.00 79.50 80 PRO A C 1
ATOM 659 O O . PRO A 1 80 ? 0.302 -1.734 -11.143 1.00 79.50 80 PRO A O 1
ATOM 662 N N . GLN A 1 81 ? -0.952 -2.099 -12.985 1.00 85.12 81 GLN A N 1
ATOM 663 C CA . GLN A 1 81 ? -0.297 -1.111 -13.844 1.00 85.12 81 GLN A CA 1
ATOM 664 C C . GLN A 1 81 ? -0.249 0.270 -13.196 1.00 85.12 81 GLN A C 1
ATOM 666 O O . GLN A 1 81 ? 0.810 0.888 -13.133 1.00 85.12 81 GLN A O 1
ATOM 671 N N . ALA A 1 82 ? -1.387 0.746 -12.687 1.00 87.69 82 ALA A N 1
ATOM 672 C CA . ALA A 1 82 ? -1.496 2.085 -12.121 1.00 87.69 82 ALA A CA 1
ATOM 673 C C . ALA A 1 82 ? -0.566 2.272 -10.916 1.00 87.69 82 ALA A C 1
ATOM 675 O O . ALA A 1 82 ? 0.061 3.320 -10.788 1.00 87.69 82 ALA A O 1
ATOM 676 N N . MET A 1 83 ? -0.428 1.245 -10.072 1.00 89.50 83 MET A N 1
ATOM 677 C CA . MET A 1 83 ? 0.475 1.297 -8.923 1.00 89.50 83 MET A CA 1
ATOM 678 C C . MET A 1 83 ? 1.945 1.323 -9.357 1.00 89.50 83 MET A C 1
ATOM 680 O O . MET A 1 83 ? 2.738 2.089 -8.815 1.00 89.50 83 MET A O 1
ATOM 684 N N . VAL A 1 84 ? 2.312 0.532 -10.370 1.00 89.62 84 VAL A N 1
ATOM 685 C CA . VAL A 1 84 ? 3.676 0.548 -10.918 1.00 89.62 84 VAL A CA 1
ATOM 686 C C . VAL A 1 84 ? 3.992 1.909 -11.548 1.00 89.62 84 VAL A C 1
ATOM 688 O O . VAL A 1 84 ? 5.053 2.465 -11.274 1.00 89.62 84 VAL A O 1
ATOM 691 N N . TYR A 1 85 ? 3.066 2.498 -12.313 1.00 90.19 85 TYR A N 1
ATOM 692 C CA . TYR A 1 85 ? 3.229 3.850 -12.860 1.00 90.19 85 TYR A CA 1
ATOM 693 C C . TYR A 1 85 ? 3.382 4.916 -11.777 1.00 90.19 85 TYR A C 1
ATOM 695 O O . TYR A 1 85 ? 4.222 5.801 -11.912 1.00 90.19 85 TYR A O 1
ATOM 703 N N . GLU A 1 86 ? 2.615 4.828 -10.694 1.00 90.00 86 GLU A N 1
ATOM 704 C CA . GLU A 1 86 ? 2.720 5.762 -9.574 1.00 90.00 86 GLU A CA 1
ATOM 705 C C . GLU A 1 86 ? 4.083 5.659 -8.876 1.00 90.00 86 GLU A C 1
ATOM 707 O O . GLU A 1 86 ? 4.714 6.677 -8.594 1.00 90.00 86 GLU A O 1
ATOM 712 N N . ILE A 1 87 ? 4.591 4.439 -8.677 1.00 89.56 87 ILE A N 1
ATOM 713 C CA . ILE A 1 87 ? 5.941 4.213 -8.145 1.00 89.56 87 ILE A CA 1
ATOM 714 C C . ILE A 1 87 ? 7.004 4.806 -9.081 1.00 89.56 87 ILE A C 1
ATOM 716 O O . ILE A 1 87 ? 7.948 5.449 -8.623 1.00 89.56 87 ILE A O 1
ATOM 720 N N . ILE A 1 88 ? 6.857 4.630 -10.394 1.00 88.56 88 ILE A N 1
ATOM 721 C CA . ILE A 1 88 ? 7.782 5.201 -11.379 1.00 88.56 88 ILE A CA 1
ATOM 722 C C . ILE A 1 88 ? 7.714 6.733 -11.370 1.00 88.56 88 ILE A C 1
ATOM 724 O O . ILE A 1 88 ? 8.752 7.388 -11.432 1.00 88.56 88 ILE A O 1
ATOM 728 N N . ALA A 1 89 ? 6.520 7.319 -11.266 1.00 88.62 89 ALA A N 1
ATOM 729 C CA . ALA A 1 89 ? 6.344 8.765 -11.177 1.00 88.62 89 ALA A CA 1
ATOM 730 C C . ALA A 1 89 ? 7.045 9.339 -9.935 1.00 88.62 89 ALA A C 1
ATOM 732 O O . ALA A 1 89 ? 7.798 10.303 -10.055 1.00 88.62 89 ALA A O 1
ATOM 733 N N . LEU A 1 90 ? 6.907 8.683 -8.780 1.00 85.38 90 LEU A N 1
ATOM 734 C CA . LEU A 1 90 ? 7.631 9.039 -7.555 1.00 85.38 90 LEU A CA 1
ATOM 735 C C . LEU A 1 90 ? 9.151 9.019 -7.735 1.00 85.38 90 LEU A C 1
ATOM 737 O O . LEU A 1 90 ? 9.852 9.912 -7.264 1.00 85.38 90 LEU A O 1
ATOM 741 N N . LEU A 1 91 ? 9.666 8.010 -8.438 1.00 81.56 91 LEU A N 1
ATOM 742 C CA . LEU A 1 91 ? 11.090 7.904 -8.749 1.00 81.56 91 LEU A CA 1
ATOM 743 C C . LEU A 1 91 ? 11.571 9.002 -9.706 1.00 81.56 91 LEU A C 1
ATOM 745 O O . LEU A 1 91 ? 12.729 9.401 -9.639 1.00 81.56 91 LEU A O 1
ATOM 749 N N . ARG A 1 92 ? 10.704 9.523 -10.584 1.00 83.25 92 ARG A N 1
ATOM 750 C CA . ARG A 1 92 ? 11.042 10.636 -11.489 1.00 83.25 92 ARG A CA 1
ATOM 751 C C . ARG A 1 92 ? 11.182 11.969 -10.757 1.00 83.25 92 ARG A C 1
ATOM 753 O O . ARG A 1 92 ? 11.947 12.821 -11.203 1.00 83.25 92 ARG A O 1
ATOM 760 N N . GLU A 1 93 ? 10.441 12.164 -9.670 1.00 77.19 93 GLU A N 1
ATOM 761 C CA . GLU A 1 93 ? 10.387 13.430 -8.930 1.00 77.19 93 GLU A CA 1
ATOM 762 C C . GLU A 1 93 ? 11.643 13.703 -8.075 1.00 77.19 93 GLU A C 1
ATOM 764 O O . GLU A 1 93 ? 11.801 14.807 -7.550 1.00 77.19 93 GLU A O 1
ATOM 769 N N . GLY A 1 94 ? 12.589 12.759 -7.961 1.00 64.62 94 GLY A N 1
ATOM 770 C CA . GLY A 1 94 ? 13.805 12.967 -7.172 1.00 64.62 94 GLY A CA 1
ATOM 771 C C . GLY A 1 94 ? 15.005 12.107 -7.571 1.00 64.62 94 GLY A C 1
ATOM 772 O O . GLY A 1 94 ? 14.894 11.123 -8.282 1.00 64.62 94 GLY A O 1
ATOM 773 N N . LYS A 1 95 ? 16.188 12.468 -7.054 1.00 61.59 95 LYS A N 1
ATOM 774 C CA . LYS A 1 95 ? 17.414 11.637 -7.125 1.00 61.59 95 LYS A CA 1
ATOM 775 C C . LYS A 1 95 ? 17.492 10.586 -6.006 1.00 61.59 95 LYS A C 1
ATOM 777 O O . LYS A 1 95 ? 18.552 10.010 -5.770 1.00 61.59 95 LYS A O 1
ATOM 782 N N . GLN A 1 96 ? 16.422 10.439 -5.231 1.00 68.19 96 GLN A N 1
ATOM 783 C CA . GLN A 1 96 ? 16.389 9.576 -4.056 1.00 68.19 96 GLN A CA 1
ATOM 784 C C . GLN A 1 96 ? 16.101 8.139 -4.471 1.00 68.19 96 GLN A C 1
ATOM 786 O O . GLN A 1 96 ? 15.374 7.895 -5.432 1.00 68.19 96 GLN A O 1
ATOM 791 N N . LYS A 1 97 ? 16.667 7.180 -3.739 1.00 75.62 97 LYS A N 1
ATOM 792 C CA . LYS A 1 97 ? 16.434 5.765 -4.021 1.00 75.62 97 LYS A CA 1
ATOM 793 C C . LYS A 1 97 ? 15.011 5.402 -3.606 1.00 75.62 97 LYS A C 1
ATOM 795 O O . LYS A 1 97 ? 14.484 5.958 -2.647 1.00 75.62 97 LYS A O 1
ATOM 800 N N . LEU A 1 98 ? 14.428 4.385 -4.246 1.00 75.00 98 LEU A N 1
ATOM 801 C CA . LEU A 1 98 ? 13.110 3.851 -3.867 1.00 75.00 98 LEU A CA 1
ATOM 802 C C . LEU A 1 98 ? 13.001 3.545 -2.359 1.00 75.00 98 LEU A C 1
ATOM 804 O O . LEU A 1 98 ? 11.965 3.763 -1.740 1.00 75.00 98 LEU A O 1
ATOM 808 N N . GLN A 1 99 ? 14.102 3.088 -1.757 1.00 76.44 99 GLN A N 1
ATOM 809 C CA . GLN A 1 99 ? 14.193 2.772 -0.329 1.00 76.44 99 GLN A CA 1
ATOM 810 C C . GLN A 1 99 ? 13.979 3.992 0.576 1.00 76.44 99 GLN A C 1
ATOM 812 O O . GLN A 1 99 ? 13.393 3.849 1.650 1.00 76.44 99 GLN A O 1
ATOM 817 N N . ASP A 1 100 ? 14.395 5.179 0.133 1.00 84.25 100 ASP A N 1
ATOM 818 C CA . ASP A 1 100 ? 14.208 6.438 0.863 1.00 84.25 100 ASP A CA 1
ATOM 819 C C . ASP A 1 100 ? 12.737 6.889 0.827 1.00 84.25 100 ASP A C 1
ATOM 821 O O . ASP A 1 100 ? 12.299 7.679 1.657 1.00 84.25 100 ASP A O 1
ATOM 825 N N . ARG A 1 101 ? 11.959 6.354 -0.124 1.00 86.75 101 ARG A N 1
ATOM 826 C CA . ARG A 1 101 ? 10.534 6.639 -0.349 1.00 86.75 101 ARG A CA 1
ATOM 827 C C . ARG A 1 101 ? 9.608 5.523 0.132 1.00 86.75 101 ARG A C 1
ATOM 829 O O . ARG A 1 101 ? 8.407 5.578 -0.118 1.00 86.75 101 ARG A O 1
ATOM 836 N N . LYS A 1 102 ? 10.136 4.518 0.841 1.00 87.94 102 LYS A N 1
ATOM 837 C CA . LYS A 1 102 ? 9.372 3.328 1.258 1.00 87.94 102 LYS A CA 1
ATOM 838 C C . LYS A 1 102 ? 8.084 3.673 2.011 1.00 87.94 102 LYS A C 1
ATOM 840 O O . LYS A 1 102 ? 7.051 3.086 1.725 1.00 87.94 102 LYS A O 1
ATOM 845 N N . GLU A 1 103 ? 8.122 4.635 2.934 1.00 90.19 103 GLU A N 1
ATOM 846 C CA . GLU A 1 103 ? 6.955 5.002 3.748 1.00 90.19 103 GLU A CA 1
ATOM 847 C C . GLU A 1 103 ? 5.863 5.647 2.894 1.00 90.19 103 GLU A C 1
ATOM 849 O O . GLU A 1 103 ? 4.690 5.306 3.032 1.00 90.19 103 GLU A O 1
ATOM 854 N N . GLU A 1 104 ? 6.253 6.511 1.954 1.00 91.94 104 GLU A N 1
ATOM 855 C CA . GLU A 1 104 ? 5.337 7.144 1.004 1.00 91.94 104 GLU A CA 1
ATOM 856 C C . GLU A 1 104 ? 4.690 6.104 0.075 1.00 91.94 104 GLU A C 1
ATOM 858 O O . GLU A 1 104 ? 3.476 6.117 -0.131 1.00 91.94 104 GLU A O 1
ATOM 863 N N . ILE A 1 105 ? 5.477 5.154 -0.433 1.00 91.50 105 ILE A N 1
ATOM 864 C CA . ILE A 1 105 ? 4.990 4.085 -1.314 1.00 91.50 105 ILE A CA 1
ATOM 865 C C . ILE A 1 105 ? 4.036 3.152 -0.565 1.00 91.50 105 ILE A C 1
ATOM 867 O O . ILE A 1 105 ? 2.932 2.898 -1.040 1.00 91.50 105 ILE A O 1
ATOM 871 N N . ILE A 1 106 ? 4.424 2.678 0.622 1.00 93.25 106 ILE A N 1
ATOM 872 C CA . ILE A 1 106 ? 3.597 1.792 1.455 1.00 93.25 106 ILE A CA 1
ATOM 873 C C . ILE A 1 106 ? 2.288 2.494 1.842 1.00 93.25 106 ILE A C 1
ATOM 875 O O . ILE A 1 106 ? 1.225 1.878 1.799 1.00 93.25 106 ILE A O 1
ATOM 879 N N . THR A 1 107 ? 2.338 3.795 2.134 1.00 93.88 107 THR A N 1
ATOM 880 C CA . THR A 1 107 ? 1.147 4.615 2.396 1.00 93.88 107 THR A CA 1
ATOM 881 C C . THR A 1 107 ? 0.200 4.654 1.194 1.00 93.88 107 THR A C 1
ATOM 883 O O . THR A 1 107 ? -0.992 4.377 1.341 1.00 93.88 107 THR A O 1
ATOM 886 N N . ARG A 1 108 ? 0.713 4.927 -0.012 1.00 91.62 108 ARG A N 1
ATOM 887 C CA . ARG A 1 108 ? -0.092 4.941 -1.249 1.00 91.62 108 ARG A CA 1
ATOM 888 C C . ARG A 1 108 ? -0.695 3.568 -1.555 1.00 91.62 108 ARG A C 1
ATOM 890 O O . ARG A 1 108 ? -1.875 3.477 -1.890 1.00 91.62 108 ARG A O 1
ATOM 897 N N . MET A 1 109 ? 0.073 2.497 -1.359 1.00 91.75 109 MET A N 1
ATOM 898 C CA . MET A 1 109 ? -0.397 1.119 -1.541 1.00 91.75 109 MET A CA 1
ATOM 899 C C . MET A 1 109 ? -1.518 0.763 -0.564 1.00 91.75 109 MET A C 1
ATOM 901 O O . MET A 1 109 ? -2.541 0.225 -0.985 1.00 91.75 109 MET A O 1
ATOM 905 N N . ALA A 1 110 ? -1.364 1.109 0.716 1.00 93.00 110 ALA A N 1
ATOM 906 C CA . ALA A 1 110 ? -2.390 0.891 1.730 1.00 93.00 110 ALA A CA 1
ATOM 907 C C . ALA A 1 110 ? -3.676 1.671 1.422 1.00 93.00 110 ALA A C 1
ATOM 909 O O . ALA A 1 110 ? -4.766 1.121 1.536 1.00 93.00 110 ALA A O 1
ATOM 910 N N . CYS A 1 111 ? -3.556 2.919 0.965 1.00 91.62 111 CYS A N 1
ATOM 911 C CA . CYS A 1 111 ? -4.694 3.742 0.555 1.00 91.62 111 CYS A CA 1
ATOM 912 C C . CYS A 1 111 ? -5.456 3.136 -0.629 1.00 91.62 111 CYS A C 1
ATOM 914 O O . CYS A 1 111 ? -6.683 3.078 -0.605 1.00 91.62 111 CYS A O 1
ATOM 916 N N . ARG A 1 112 ? -4.736 2.628 -1.636 1.00 89.44 112 ARG A N 1
ATOM 917 C CA . ARG A 1 112 ? -5.335 2.004 -2.825 1.00 89.44 112 ARG A CA 1
ATOM 918 C C . ARG A 1 112 ? -5.994 0.655 -2.530 1.00 89.44 112 ARG A C 1
ATOM 920 O O . ARG A 1 112 ? -6.956 0.286 -3.197 1.00 89.44 112 ARG A O 1
ATOM 927 N N . ALA A 1 113 ? -5.456 -0.083 -1.565 1.00 90.75 113 ALA A N 1
ATOM 928 C CA . ALA A 1 113 ? -5.991 -1.367 -1.127 1.00 90.75 113 ALA A CA 1
ATOM 929 C C . ALA A 1 113 ? -7.154 -1.230 -0.126 1.00 90.75 113 ALA A C 1
ATOM 931 O O . ALA A 1 113 ? -7.970 -2.145 -0.004 1.00 90.75 113 ALA A O 1
ATOM 932 N N . ALA A 1 114 ? -7.236 -0.105 0.590 1.00 92.94 114 ALA A N 1
ATOM 933 C CA . ALA A 1 114 ? -8.278 0.140 1.574 1.00 92.94 114 ALA A CA 1
ATOM 934 C C . ALA A 1 114 ? -9.673 0.210 0.936 1.00 92.94 114 ALA A C 1
ATOM 936 O O . ALA A 1 114 ? -9.847 0.534 -0.237 1.00 92.94 114 ALA A O 1
ATOM 937 N N . VAL A 1 115 ? -10.689 -0.050 1.761 1.00 92.38 115 VAL A N 1
ATOM 938 C CA . VAL A 1 115 ? -12.094 0.130 1.365 1.00 92.38 115 VAL A CA 1
ATOM 939 C C . VAL A 1 115 ? -12.329 1.601 1.061 1.00 92.38 115 VAL A C 1
ATOM 941 O O . VAL A 1 115 ? -11.784 2.470 1.747 1.00 92.38 115 VAL A O 1
ATOM 944 N N . MET A 1 116 ? -13.139 1.902 0.055 1.00 89.06 116 MET A N 1
ATOM 945 C CA . MET A 1 116 ? -13.424 3.281 -0.306 1.00 89.06 116 MET A CA 1
ATOM 946 C C . MET A 1 116 ? -14.378 3.907 0.711 1.00 89.06 116 MET A C 1
ATOM 948 O O . MET A 1 116 ? -15.186 3.245 1.377 1.00 89.06 116 MET A O 1
ATOM 952 N N . ALA A 1 117 ? -14.289 5.228 0.843 1.00 79.88 117 ALA A N 1
ATOM 953 C CA . ALA A 1 117 ? -15.279 5.977 1.596 1.00 79.88 117 ALA A CA 1
ATOM 954 C C . ALA A 1 117 ? -16.655 5.806 0.930 1.00 79.88 117 ALA A C 1
ATOM 956 O O . ALA A 1 117 ? -16.819 6.128 -0.244 1.00 79.88 117 ALA A O 1
ATOM 957 N N . GLY A 1 118 ? -17.636 5.303 1.683 1.00 78.88 118 GLY A N 1
ATOM 958 C CA . GLY A 1 118 ? -18.996 5.068 1.186 1.00 78.88 118 GLY A CA 1
ATOM 959 C C . GLY A 1 118 ? -19.267 3.649 0.681 1.00 78.88 118 GLY A C 1
ATOM 960 O O . GLY A 1 118 ? -20.423 3.342 0.392 1.00 78.88 118 GLY A O 1
ATOM 961 N N . ASP A 1 119 ? -18.259 2.771 0.632 1.00 87.75 119 ASP A N 1
ATOM 962 C CA . ASP A 1 119 ? -18.485 1.349 0.358 1.00 87.75 119 ASP A CA 1
ATOM 963 C C . ASP A 1 119 ? -19.438 0.749 1.395 1.00 87.75 119 ASP A C 1
ATOM 965 O O . ASP A 1 119 ? -19.299 0.981 2.599 1.00 87.75 119 ASP A O 1
ATOM 969 N N . THR A 1 120 ? -20.397 -0.051 0.927 1.00 93.75 120 THR A N 1
ATOM 970 C CA . THR A 1 120 ? -21.268 -0.827 1.815 1.00 93.75 120 THR A CA 1
ATOM 971 C C . THR A 1 120 ? -20.531 -2.084 2.248 1.00 93.75 120 THR A C 1
ATOM 973 O O . THR A 1 120 ? -20.237 -2.953 1.429 1.00 93.75 120 THR A O 1
ATOM 976 N N . LEU A 1 121 ? -20.248 -2.178 3.543 1.00 95.12 121 LEU A N 1
ATOM 977 C CA . LEU A 1 121 ? -19.575 -3.323 4.140 1.00 95.12 121 LEU A CA 1
ATOM 978 C C . LEU A 1 121 ? -20.589 -4.269 4.779 1.00 95.12 121 LEU A C 1
ATOM 980 O O . LEU A 1 121 ? -21.585 -3.849 5.369 1.00 95.12 121 LEU A O 1
ATOM 984 N N . THR A 1 122 ? -20.311 -5.565 4.693 1.00 97.06 122 THR A N 1
ATOM 985 C CA . THR A 1 122 ? -21.004 -6.567 5.507 1.00 97.06 122 THR A CA 1
ATOM 986 C C . THR A 1 122 ? -20.604 -6.424 6.977 1.00 97.06 122 THR A C 1
ATOM 988 O O . THR A 1 122 ? -19.523 -5.921 7.288 1.00 97.06 122 THR A O 1
ATOM 991 N N . ASN A 1 123 ? -21.439 -6.915 7.898 1.00 97.00 123 ASN A N 1
ATOM 992 C CA . ASN A 1 123 ? -21.111 -6.896 9.331 1.00 97.00 123 ASN A CA 1
ATOM 993 C C . ASN A 1 123 ? -19.784 -7.601 9.632 1.00 97.00 123 ASN A C 1
ATOM 995 O O . ASN A 1 123 ? -19.000 -7.092 10.421 1.00 97.00 123 ASN A O 1
ATOM 999 N N . ILE A 1 124 ? -19.503 -8.709 8.937 1.00 97.50 124 ILE A N 1
ATOM 1000 C CA . ILE A 1 124 ? -18.246 -9.452 9.079 1.00 97.50 124 ILE A CA 1
ATOM 1001 C C . ILE A 1 124 ? -17.055 -8.560 8.705 1.00 97.50 124 ILE A C 1
ATOM 1003 O O . ILE A 1 124 ? -16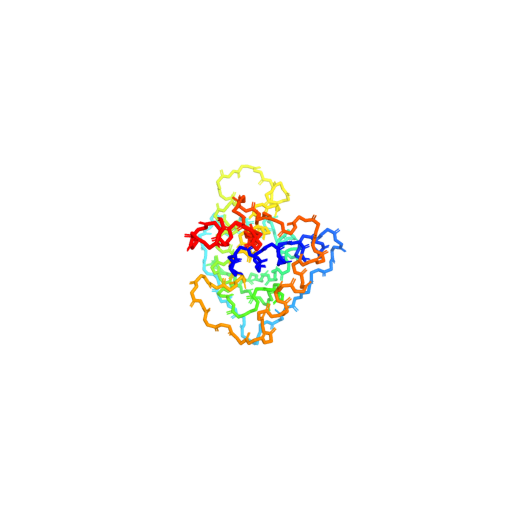.141 -8.400 9.502 1.00 97.50 124 ILE A O 1
ATOM 1007 N N . GLN A 1 125 ? -17.105 -7.884 7.551 1.00 95.50 125 GLN A N 1
ATOM 1008 C CA . GLN A 1 125 ? -16.035 -6.966 7.134 1.00 95.50 125 GLN A CA 1
ATOM 1009 C C . GLN A 1 125 ? -15.848 -5.795 8.106 1.00 95.50 125 GLN A C 1
ATOM 1011 O O . GLN A 1 125 ? -14.720 -5.382 8.364 1.00 95.50 125 GLN A O 1
ATOM 1016 N N . MET A 1 126 ? -16.943 -5.242 8.641 1.00 96.12 126 MET A N 1
ATOM 1017 C CA . MET A 1 126 ? -16.864 -4.174 9.641 1.00 96.12 126 MET A CA 1
ATOM 1018 C C . MET A 1 126 ? -16.192 -4.661 10.928 1.00 96.12 126 MET A C 1
ATOM 1020 O O . MET A 1 126 ? -15.319 -3.975 11.459 1.00 96.12 126 MET A O 1
ATOM 1024 N N . GLU A 1 127 ? -16.579 -5.838 11.421 1.00 97.38 127 GLU A N 1
ATOM 1025 C CA . GLU A 1 127 ? -15.983 -6.452 12.608 1.00 97.38 127 GLU A CA 1
ATOM 1026 C C . GLU A 1 127 ? -14.500 -6.761 12.410 1.00 97.38 127 GLU A C 1
ATOM 1028 O O . GLU A 1 127 ? -13.707 -6.473 13.307 1.00 97.38 127 GLU A O 1
ATOM 1033 N N . ASP A 1 128 ? -14.124 -7.294 11.248 1.00 97.12 128 ASP A N 1
ATOM 1034 C CA . ASP A 1 128 ? -12.736 -7.612 10.916 1.00 97.12 128 ASP A CA 1
ATOM 1035 C C . ASP A 1 128 ? -11.874 -6.346 10.906 1.00 97.12 128 ASP A C 1
ATOM 1037 O O . ASP A 1 128 ? -10.860 -6.300 11.597 1.00 97.12 128 ASP A O 1
ATOM 1041 N N . ILE A 1 129 ? -12.322 -5.265 10.252 1.00 96.62 129 ILE A N 1
ATOM 1042 C CA . ILE A 1 129 ? -11.588 -3.987 10.248 1.00 96.62 129 ILE A CA 1
ATOM 1043 C C . ILE A 1 129 ? -11.396 -3.458 11.673 1.00 96.62 129 ILE A C 1
ATOM 1045 O O . ILE A 1 129 ? -10.306 -3.006 12.021 1.00 96.62 129 ILE A O 1
ATOM 1049 N N . VAL A 1 130 ? -12.437 -3.495 12.511 1.00 97.06 130 VAL A N 1
ATOM 1050 C CA . VAL A 1 130 ? -12.353 -3.000 13.895 1.00 97.06 130 VAL A CA 1
ATOM 1051 C C . VAL A 1 130 ? -11.419 -3.870 14.737 1.00 97.06 130 VAL A C 1
ATOM 1053 O O . VAL A 1 130 ? -10.606 -3.339 15.498 1.00 97.06 130 VAL A O 1
ATOM 1056 N N . ARG A 1 131 ? -11.518 -5.196 14.601 1.00 97.88 131 ARG A N 1
ATOM 1057 C CA . ARG A 1 131 ? -10.678 -6.161 15.318 1.00 97.88 131 ARG A CA 1
ATOM 1058 C C . ARG A 1 131 ? -9.219 -6.007 14.920 1.00 97.88 131 ARG A C 1
ATOM 1060 O O . ARG A 1 131 ? -8.366 -5.907 15.798 1.00 97.88 131 ARG A O 1
ATOM 1067 N N . ASP A 1 132 ? -8.948 -5.918 13.626 1.00 97.62 132 ASP A N 1
ATOM 1068 C CA . ASP A 1 132 ? -7.604 -5.741 13.102 1.00 97.62 132 ASP A CA 1
ATOM 1069 C C . ASP A 1 132 ? -7.031 -4.400 13.535 1.00 97.62 132 ASP A C 1
ATOM 1071 O O . ASP A 1 132 ? -5.900 -4.361 14.019 1.00 97.62 132 ASP A O 1
ATOM 1075 N N . LEU A 1 133 ? -7.805 -3.312 13.443 1.00 97.94 133 LEU A N 1
ATOM 1076 C CA . LEU A 1 133 ? -7.365 -1.986 13.871 1.00 97.94 133 LEU A CA 1
ATOM 1077 C C . LEU A 1 133 ? -6.945 -1.984 15.342 1.00 97.94 133 LEU A C 1
ATOM 1079 O O . LEU A 1 133 ? -5.914 -1.407 15.668 1.00 97.94 133 LEU A O 1
ATOM 1083 N N . ALA A 1 134 ? -7.681 -2.674 16.218 1.00 96.88 134 ALA A N 1
ATOM 1084 C CA . ALA A 1 134 ? -7.362 -2.758 17.644 1.00 96.88 134 ALA A CA 1
ATOM 1085 C C . ALA A 1 134 ? -6.001 -3.420 17.944 1.00 96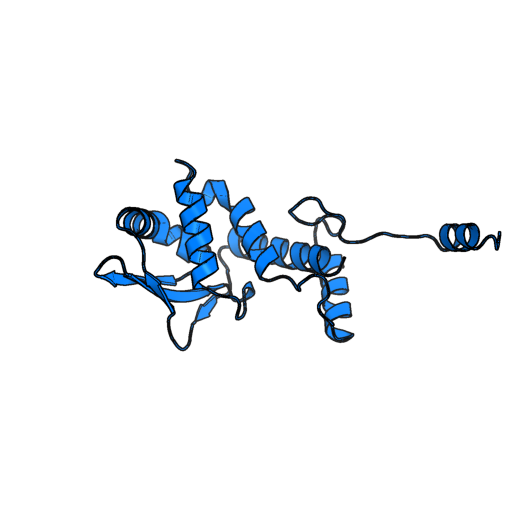.88 134 ALA A C 1
ATOM 1087 O O . ALA A 1 134 ? -5.457 -3.220 19.028 1.00 96.88 134 ALA A O 1
ATOM 1088 N N . THR A 1 135 ? -5.440 -4.185 17.001 1.00 97.00 135 THR A N 1
ATOM 1089 C CA . THR A 1 135 ? -4.113 -4.818 17.134 1.00 97.00 135 THR A CA 1
ATOM 1090 C C . THR A 1 135 ? -2.956 -3.946 16.644 1.00 97.00 135 THR A C 1
ATOM 1092 O O . THR A 1 135 ? -1.795 -4.310 16.834 1.00 97.00 135 THR A O 1
ATOM 1095 N N . LYS A 1 136 ? -3.248 -2.815 15.990 1.00 97.12 136 LYS A N 1
ATOM 1096 C CA . LYS A 1 136 ? -2.238 -1.952 15.364 1.00 97.12 136 LYS A CA 1
ATOM 1097 C C . LYS A 1 136 ? -1.566 -1.037 16.383 1.00 97.12 136 LYS A C 1
ATOM 1099 O O . LYS A 1 136 ? -2.141 -0.710 17.420 1.00 97.12 136 LYS A O 1
ATOM 1104 N N . LYS A 1 137 ? -0.330 -0.629 16.089 1.00 95.88 137 LYS A N 1
ATOM 1105 C CA . LYS A 1 137 ? 0.506 0.200 16.970 1.00 95.88 137 LYS A CA 1
ATOM 1106 C C . LYS A 1 137 ? -0.055 1.609 17.133 1.00 95.88 137 LYS A C 1
ATOM 1108 O O . LYS A 1 137 ? -0.023 2.133 18.242 1.00 95.88 137 LYS A O 1
ATOM 1113 N N . ASP A 1 138 ? -0.566 2.207 16.058 1.00 94.62 138 ASP A N 1
ATOM 1114 C CA . ASP A 1 138 ? -1.245 3.508 16.095 1.00 94.62 138 ASP A CA 1
ATOM 1115 C C . ASP A 1 138 ? -2.667 3.395 15.526 1.00 94.62 138 ASP A C 1
ATOM 1117 O O . ASP A 1 138 ? -2.925 3.758 14.374 1.00 94.62 138 ASP A O 1
ATOM 1121 N N . PRO A 1 139 ? -3.624 2.880 16.318 1.00 96.75 139 PRO A N 1
ATOM 1122 C CA . PRO A 1 139 ? -4.965 2.608 15.831 1.00 96.75 139 PRO A CA 1
ATOM 1123 C C . PRO A 1 139 ? -5.802 3.877 15.657 1.00 96.75 139 PRO A C 1
ATOM 1125 O O . PRO A 1 139 ? -6.904 3.778 15.131 1.00 96.75 139 PRO A O 1
ATOM 1128 N N . TYR A 1 140 ? -5.335 5.048 16.107 1.00 96.69 140 TYR A N 1
ATOM 1129 C CA . TYR A 1 140 ? -6.140 6.273 16.207 1.00 96.69 140 TYR A CA 1
ATOM 1130 C C . TYR A 1 140 ? -5.991 7.211 15.011 1.00 96.69 140 TYR A C 1
ATOM 1132 O O . TYR A 1 140 ? -6.885 8.019 14.756 1.00 96.69 140 TYR A O 1
ATOM 1140 N N . THR A 1 141 ? -4.895 7.093 14.266 1.00 96.62 141 THR A N 1
ATOM 1141 C CA . THR A 1 141 ? -4.560 7.990 13.156 1.00 96.62 141 THR A CA 1
ATOM 1142 C C . THR A 1 141 ? -4.185 7.163 11.939 1.00 96.62 141 THR A C 1
ATOM 1144 O O . THR A 1 141 ? -3.435 6.207 12.081 1.00 96.62 141 THR A O 1
ATOM 1147 N N . CYS A 1 142 ? -4.660 7.488 10.738 1.00 95.50 142 CYS A N 1
ATOM 1148 C CA . CYS A 1 142 ? -4.195 6.838 9.513 1.00 95.50 142 CYS A CA 1
ATOM 1149 C C . CYS A 1 142 ? -2.807 7.365 9.092 1.00 95.50 142 CYS A C 1
ATOM 1151 O O . CYS A 1 142 ? -2.369 8.401 9.598 1.00 95.50 142 CYS A O 1
ATOM 1153 N N . PRO A 1 143 ? -2.104 6.697 8.163 1.00 94.25 143 PRO A N 1
ATOM 1154 C CA . PRO A 1 143 ? -0.793 7.140 7.673 1.00 94.25 143 PRO A CA 1
ATOM 1155 C C . PRO A 1 143 ? -0.760 8.580 7.128 1.00 94.25 143 PRO A C 1
ATOM 1157 O O . PRO A 1 143 ? 0.261 9.250 7.240 1.00 94.25 143 PRO A O 1
ATOM 1160 N N . HIS A 1 144 ? -1.883 9.096 6.612 1.00 92.62 144 HIS A N 1
ATOM 1161 C CA . HIS A 1 144 ? -2.020 10.493 6.165 1.00 92.62 144 HIS A CA 1
ATOM 1162 C C . HIS A 1 144 ? -2.388 11.493 7.282 1.00 92.62 144 HIS A C 1
ATOM 1164 O O . HIS A 1 144 ? -2.624 12.666 6.999 1.00 92.62 144 HIS A O 1
ATOM 1170 N N . GLY A 1 145 ? -2.504 11.059 8.540 1.00 93.25 145 GLY A N 1
ATOM 1171 C CA . GLY A 1 145 ? -2.816 11.935 9.676 1.00 93.25 145 GLY A CA 1
ATOM 1172 C C . GLY A 1 145 ? -4.307 12.100 10.000 1.00 93.25 145 GLY A C 1
ATOM 1173 O O . GLY A 1 145 ? -4.651 12.851 10.911 1.00 93.25 145 GLY A O 1
ATOM 1174 N N . ARG A 1 146 ? -5.219 11.419 9.289 1.00 94.50 146 ARG A N 1
ATOM 1175 C CA . ARG A 1 146 ? -6.668 11.502 9.563 1.00 94.50 146 ARG A CA 1
ATOM 1176 C C . ARG A 1 146 ? -7.050 10.616 10.757 1.00 94.50 146 ARG A C 1
ATOM 1178 O O . ARG A 1 146 ? -6.573 9.485 10.819 1.00 94.50 146 ARG A O 1
ATOM 1185 N N . PRO A 1 147 ? -7.944 11.046 11.665 1.00 96.81 147 PRO A N 1
ATOM 1186 C CA . PRO A 1 147 ? -8.444 10.175 12.725 1.00 96.81 147 PRO A CA 1
ATOM 1187 C C . PRO A 1 147 ? -9.194 8.959 12.164 1.00 96.81 147 PRO A C 1
ATOM 1189 O O . PRO A 1 147 ? -10.063 9.097 11.304 1.00 96.81 147 PRO A O 1
ATOM 1192 N N . THR A 1 148 ? -8.907 7.765 12.676 1.00 96.62 148 THR A N 1
ATOM 1193 C CA . THR A 1 148 ? -9.603 6.523 12.285 1.00 96.62 148 THR A CA 1
ATOM 1194 C C . THR A 1 148 ? -10.954 6.384 12.988 1.00 96.62 148 THR A C 1
ATOM 1196 O O . THR A 1 148 ? -11.916 5.850 12.428 1.00 96.62 148 THR A O 1
ATOM 1199 N N . MET A 1 149 ? -11.059 6.899 14.214 1.00 95.31 149 MET A N 1
ATOM 1200 C CA . MET A 1 149 ? -12.228 6.779 15.077 1.00 95.31 149 MET A CA 1
ATOM 1201 C C . MET A 1 149 ? -12.443 8.042 15.907 1.00 95.31 149 MET A C 1
ATOM 1203 O O . MET A 1 149 ? -11.509 8.778 16.215 1.00 95.31 149 MET A O 1
ATOM 1207 N N . ILE A 1 150 ? -13.693 8.265 16.304 1.00 94.69 150 ILE A N 1
ATOM 1208 C CA . ILE A 1 150 ? -14.072 9.280 17.285 1.00 94.69 150 ILE A CA 1
ATOM 1209 C C . ILE A 1 150 ? -14.805 8.550 18.401 1.00 94.69 150 ILE A C 1
ATOM 1211 O O . ILE A 1 150 ? -15.732 7.782 18.144 1.00 94.69 150 ILE A O 1
ATOM 1215 N N . LYS A 1 151 ? -14.395 8.794 19.643 1.00 92.25 151 LYS A N 1
ATOM 1216 C CA . LYS A 1 151 ? -15.093 8.301 20.826 1.00 92.25 151 LYS A CA 1
ATOM 1217 C C . LYS A 1 151 ? -16.048 9.383 21.309 1.00 92.25 151 LYS A C 1
ATOM 1219 O O . LYS A 1 151 ? -15.655 10.537 21.433 1.00 92.25 151 LYS A O 1
ATOM 1224 N N . THR A 1 152 ? -17.288 9.015 21.596 1.00 93.56 152 THR A N 1
ATOM 1225 C CA . THR A 1 152 ? -18.243 9.896 22.276 1.00 93.56 152 THR A CA 1
ATOM 1226 C C . THR A 1 152 ? -18.726 9.190 23.528 1.00 93.56 152 THR A C 1
ATOM 1228 O O . THR A 1 152 ? -19.139 8.032 23.460 1.00 93.56 152 THR A O 1
ATOM 1231 N N . GLN A 1 153 ? -18.622 9.854 24.677 1.00 95.06 153 GLN A N 1
ATOM 1232 C CA . GLN A 1 153 ? -19.091 9.283 25.940 1.00 95.06 153 GLN A CA 1
ATOM 1233 C C . GLN A 1 153 ? -20.622 9.323 26.019 1.00 95.06 153 GLN A C 1
ATOM 1235 O O . GLN A 1 153 ? -21.267 10.158 25.377 1.00 95.06 153 GLN A O 1
ATOM 1240 N N . ALA A 1 154 ? -21.213 8.432 26.816 1.00 94.38 154 ALA A N 1
ATOM 1241 C CA . ALA A 1 154 ? -22.662 8.399 27.003 1.00 94.38 154 ALA A CA 1
ATOM 1242 C C . ALA A 1 154 ? -23.178 9.739 27.556 1.00 94.38 154 ALA A C 1
ATOM 1244 O O . ALA A 1 154 ? -24.176 10.261 27.068 1.00 94.38 154 ALA A O 1
ATOM 1245 N N . GLU A 1 155 ? -22.449 10.355 28.487 1.00 95.00 155 GLU A N 1
ATOM 1246 C CA . GLU A 1 155 ? -22.781 11.658 29.067 1.00 95.00 155 GLU A CA 1
ATOM 1247 C C . GLU A 1 155 ? -22.724 12.787 28.027 1.00 95.00 155 GLU A C 1
ATOM 1249 O O . GLU A 1 155 ? -23.548 13.700 28.044 1.00 95.00 155 GLU A O 1
ATOM 1254 N N . GLU A 1 156 ? -21.768 12.739 27.093 1.00 93.81 156 GLU A N 1
ATOM 1255 C CA . GLU A 1 156 ? -21.677 13.714 25.998 1.00 93.81 156 GLU A CA 1
ATOM 1256 C C . GLU A 1 156 ? -22.860 13.587 25.035 1.00 93.81 156 GLU A C 1
ATOM 1258 O O . GLU A 1 156 ? -23.385 14.597 24.560 1.00 93.81 156 GLU A O 1
ATOM 1263 N N . LEU A 1 157 ? -23.303 12.356 24.760 1.00 94.12 157 LEU A N 1
ATOM 1264 C CA . LEU A 1 157 ? -24.518 12.093 23.991 1.00 94.12 157 LEU A CA 1
ATOM 1265 C C . LEU A 1 157 ? -25.755 12.607 24.736 1.00 94.12 157 LEU A C 1
ATOM 1267 O O . LEU A 1 157 ? -26.548 13.341 24.149 1.00 94.12 157 LEU A O 1
ATOM 1271 N N . GLU A 1 158 ? -25.904 12.294 26.025 1.00 94.88 158 GLU A N 1
ATOM 1272 C CA . GLU A 1 158 ? -27.023 12.758 26.858 1.00 94.88 158 GLU A CA 1
ATOM 1273 C C . GLU A 1 158 ? -27.141 14.290 26.867 1.00 94.88 158 GLU A C 1
ATOM 1275 O O . GLU A 1 158 ? -28.233 14.821 26.628 1.00 94.88 158 GLU A O 1
ATOM 1280 N N . LYS A 1 159 ? -26.018 14.999 27.052 1.00 94.38 159 LYS A N 1
ATOM 1281 C CA . LYS A 1 159 ? -25.955 16.470 27.006 1.00 94.38 159 LYS A CA 1
ATOM 1282 C C . LYS A 1 159 ? -26.400 17.026 25.655 1.00 94.38 159 LYS A C 1
ATOM 1284 O O . LYS A 1 159 ? -27.174 17.981 25.610 1.00 94.38 159 LYS A O 1
ATOM 1289 N N . LYS A 1 160 ? -25.971 16.418 24.540 1.00 93.31 160 LYS A N 1
ATOM 1290 C CA . LYS A 1 160 ? -26.380 16.836 23.182 1.00 93.31 160 LYS A CA 1
ATOM 1291 C C . LYS A 1 160 ? -27.892 16.721 22.965 1.00 93.31 160 LYS A C 1
ATOM 1293 O O . LYS A 1 160 ? -28.463 17.533 22.242 1.00 93.31 160 LYS A O 1
ATOM 1298 N N . PHE A 1 161 ? -28.544 15.766 23.628 1.00 95.00 161 PHE A N 1
ATOM 1299 C CA . PHE A 1 161 ? -30.001 15.604 23.613 1.00 95.00 161 PHE A CA 1
ATOM 1300 C C . PHE A 1 161 ? -30.734 16.362 24.733 1.00 95.00 161 PHE A C 1
ATOM 1302 O O . PHE A 1 161 ? -31.950 16.215 24.849 1.00 95.00 161 PHE A O 1
ATOM 1309 N N . LYS A 1 162 ? -30.037 17.171 25.547 1.00 92.25 162 LYS A N 1
ATOM 1310 C CA . LYS A 1 162 ? -30.598 17.902 26.701 1.00 92.25 162 LYS A CA 1
ATOM 1311 C C . LYS A 1 162 ? -31.309 16.993 27.713 1.00 92.25 162 LYS A C 1
ATOM 1313 O O . LYS A 1 162 ? -32.316 17.381 28.300 1.00 92.25 162 LYS A O 1
ATOM 1318 N N . ARG A 1 163 ? -30.823 15.758 27.872 1.00 87.81 163 ARG A N 1
ATOM 1319 C CA . ARG A 1 163 ? -31.412 14.766 28.787 1.00 87.81 163 ARG A CA 1
ATOM 1320 C C . ARG A 1 163 ? -30.800 14.808 30.193 1.00 87.81 163 ARG A C 1
ATOM 1322 O O . ARG A 1 163 ? -31.428 14.277 31.105 1.00 87.81 163 ARG A O 1
ATOM 1329 N N . LYS A 1 164 ? -29.643 15.463 30.357 1.00 65.00 164 LYS A N 1
ATOM 1330 C CA . LYS A 1 164 ? -29.006 15.895 31.613 1.00 65.00 164 LYS A CA 1
ATOM 1331 C C . LYS A 1 164 ? -28.124 17.114 31.357 1.00 65.00 164 LYS A C 1
ATOM 1333 O O . LYS A 1 164 ? -27.573 17.202 30.234 1.00 65.00 164 LYS A O 1
#

Radius of gyration: 19.27 Å; chains: 1; bounding box: 49×33×59 Å

pLDDT: mean 91.25, std 6.93, range [61.59, 97.94]

Sequence (164 aa):
DQHAAHERVLYEQFLEQYMTQRIEVQQLLQGEVLECTPTERMLIIEHKMALEQLGFRVEDFGQNTFVVKSVPLILGRQQPQAMVYEIIALLREGKQKLQDRKEEIITRMACRAAVMAGDTLTNIQMEDIVRDLATKKDPYTCPHGRPTMIKTQAEELEKKFKRK

Foldseek 3Di:
DQLLLQLLLQLQVLVVCLVVLNFAKDFDPFWDKAADDPVLLVVCVVCVVVCVSQRWHWADPDPRMITTGMHGCLLPPQDPRVLSVVLSVVVVVDPDHSVVCVSVSSSVSSSNSGDDVPDDDDPVSVVVSVVSLVPGPCSQAGSVGHGPDDDDDPVNVCVVVVVD